Protein AF-A0A9W9SFL6-F1 (afdb_monomer_lite)

InterPro domains:
  IPR049326 Rhodopsin domain, fungi [PF20684] (30-98)
  IPR052337 Satratoxin biosynthesis SC1 cluster protein 4-like [PTHR33048] (12-99)

Sequence (102 aa):
MADFTDDLGPTLWIVNSVFTMVATVTVIGRLAARKVRRMAFGADDWIICIALLLNWAMFSLAARAQIHGMGKHISTLSPSQIKTFTKNLYFMQITYVPAPRP

Structure (mmCIF, N/CA/C/O backbone):
data_AF-A0A9W9SFL6-F1
#
_entry.id   AF-A0A9W9SFL6-F1
#
loop_
_atom_site.group_PDB
_atom_site.id
_atom_site.type_symbol
_atom_site.label_atom_id
_atom_site.label_alt_id
_atom_site.label_comp_id
_atom_site.label_asym_id
_atom_site.label_entity_id
_atom_site.label_seq_id
_atom_site.pdbx_PDB_ins_code
_atom_site.Cartn_x
_atom_site.Cartn_y
_atom_site.Cartn_z
_atom_site.occupancy
_atom_site.B_iso_or_equiv
_atom_site.auth_seq_id
_atom_site.auth_comp_id
_atom_site.auth_asym_id
_atom_site.auth_atom_id
_atom_site.pdbx_PDB_model_num
ATOM 1 N N . MET A 1 1 ? 14.059 -20.150 -27.520 1.00 38.00 1 MET A N 1
ATOM 2 C CA . MET A 1 1 ? 12.747 -20.208 -26.845 1.00 38.00 1 MET A CA 1
ATOM 3 C C . MET A 1 1 ? 12.783 -19.128 -25.780 1.00 38.00 1 MET A C 1
ATOM 5 O O . MET A 1 1 ? 13.685 -19.182 -24.959 1.00 38.00 1 MET A O 1
ATOM 9 N N . ALA A 1 2 ? 11.958 -18.083 -25.888 1.00 44.38 2 ALA A N 1
ATOM 10 C CA . ALA A 1 2 ? 11.909 -17.039 -24.865 1.00 44.38 2 ALA A CA 1
ATOM 11 C C . ALA A 1 2 ? 11.308 -17.651 -23.597 1.00 44.38 2 ALA A C 1
ATOM 13 O O . ALA A 1 2 ? 10.244 -18.266 -23.666 1.00 44.38 2 ALA A O 1
ATOM 14 N N . ASP A 1 3 ? 12.033 -17.564 -22.490 1.00 50.84 3 ASP A N 1
ATOM 15 C CA . ASP A 1 3 ? 11.615 -18.130 -21.218 1.00 50.84 3 ASP A CA 1
ATOM 16 C C . ASP A 1 3 ? 10.489 -17.269 -20.630 1.00 50.84 3 ASP A C 1
ATOM 18 O O . ASP A 1 3 ? 10.710 -16.153 -20.166 1.00 50.84 3 ASP A O 1
ATOM 22 N N . PHE A 1 4 ? 9.252 -17.760 -20.701 1.00 54.72 4 PHE A N 1
ATOM 23 C CA . PHE A 1 4 ? 8.077 -17.095 -20.127 1.00 54.72 4 PHE A CA 1
ATOM 24 C C . PHE A 1 4 ? 8.075 -17.122 -18.584 1.00 54.72 4 PHE A C 1
ATOM 26 O O . PHE A 1 4 ? 7.145 -16.604 -17.969 1.00 54.72 4 PHE A O 1
ATOM 33 N N . THR A 1 5 ? 9.105 -17.705 -17.962 1.00 57.78 5 THR A N 1
ATOM 34 C CA . THR A 1 5 ? 9.263 -17.833 -16.505 1.00 57.78 5 THR A CA 1
ATOM 35 C C . THR A 1 5 ? 9.871 -16.580 -15.847 1.00 57.78 5 THR A C 1
ATOM 37 O O . THR A 1 5 ? 9.838 -16.464 -14.625 1.00 57.78 5 THR A O 1
ATOM 40 N N . ASP A 1 6 ? 10.358 -15.611 -16.632 1.00 67.50 6 ASP A N 1
ATOM 41 C CA . ASP A 1 6 ? 11.126 -14.447 -16.145 1.00 67.50 6 ASP A CA 1
ATOM 42 C C . ASP A 1 6 ? 10.304 -13.139 -15.991 1.00 67.50 6 ASP A C 1
ATOM 44 O O . ASP A 1 6 ? 10.872 -12.069 -15.760 1.00 67.50 6 ASP A O 1
ATOM 48 N N . ASP A 1 7 ? 8.965 -13.185 -16.123 1.00 77.19 7 ASP A N 1
ATOM 49 C CA . ASP A 1 7 ? 8.072 -12.050 -15.810 1.00 77.19 7 ASP A CA 1
ATOM 50 C C . ASP A 1 7 ? 7.403 -12.239 -14.442 1.00 77.19 7 ASP A C 1
ATOM 52 O O . ASP A 1 7 ? 6.441 -12.992 -14.275 1.00 77.19 7 ASP A O 1
ATOM 56 N N . LEU A 1 8 ? 7.907 -11.515 -13.445 1.00 83.62 8 LEU A N 1
ATOM 57 C CA . LEU A 1 8 ? 7.391 -11.538 -12.073 1.00 83.62 8 LEU A CA 1
ATOM 58 C C . LEU A 1 8 ? 6.178 -10.612 -11.876 1.00 83.62 8 LEU A C 1
ATOM 60 O O . LEU A 1 8 ? 5.564 -10.625 -10.806 1.00 83.62 8 LEU A O 1
ATOM 64 N N . GLY A 1 9 ? 5.818 -9.807 -12.881 1.00 85.31 9 GLY A N 1
ATOM 65 C CA . GLY A 1 9 ? 4.736 -8.824 -12.813 1.00 85.31 9 GLY A CA 1
ATOM 66 C C . GLY A 1 9 ? 3.389 -9.427 -12.392 1.00 85.31 9 GLY A C 1
ATOM 67 O O . GLY A 1 9 ? 2.808 -8.956 -11.413 1.00 85.31 9 GLY A O 1
ATOM 68 N N . PRO A 1 10 ? 2.897 -10.500 -13.042 1.00 86.75 10 PRO A N 1
ATOM 69 C CA . PRO A 1 10 ? 1.623 -11.126 -12.681 1.00 86.75 10 PRO A CA 1
ATOM 70 C C . PRO A 1 10 ? 1.583 -11.635 -11.234 1.00 86.75 10 PRO A C 1
ATOM 72 O O . PRO A 1 10 ? 0.598 -11.424 -10.525 1.00 86.75 10 PRO A O 1
ATOM 75 N N . THR A 1 11 ? 2.667 -12.254 -10.764 1.00 88.62 11 THR A N 1
ATOM 76 C CA . THR A 1 11 ? 2.775 -12.751 -9.384 1.00 88.62 11 THR A CA 1
ATOM 77 C C . THR A 1 11 ? 2.722 -11.600 -8.383 1.00 88.62 11 THR A C 1
ATOM 79 O O . THR A 1 11 ? 1.961 -11.654 -7.414 1.00 88.62 11 THR A O 1
ATOM 82 N N . LEU A 1 12 ? 3.473 -10.522 -8.636 1.00 87.81 12 LEU A N 1
ATOM 83 C CA . LEU A 1 12 ? 3.457 -9.320 -7.799 1.00 87.81 12 LEU A CA 1
ATOM 84 C C . LEU A 1 12 ? 2.068 -8.676 -7.755 1.00 87.81 12 LEU A C 1
ATOM 86 O O . LEU A 1 12 ? 1.648 -8.204 -6.696 1.00 87.81 12 LEU A O 1
ATOM 90 N N . TRP A 1 13 ? 1.337 -8.679 -8.868 1.00 89.75 13 TRP A N 1
ATOM 91 C CA . TRP A 1 13 ? -0.022 -8.150 -8.927 1.00 89.75 13 TRP A CA 1
ATOM 92 C C . TRP A 1 13 ? -0.968 -8.934 -8.021 1.00 89.75 13 TRP A C 1
ATOM 94 O O . TRP A 1 13 ? -1.684 -8.347 -7.204 1.00 89.75 13 TRP A O 1
ATOM 104 N N . ILE A 1 14 ? -0.955 -10.264 -8.155 1.00 92.44 14 ILE A N 1
ATOM 105 C CA . ILE A 1 14 ? -1.830 -11.171 -7.407 1.00 92.44 14 ILE A CA 1
ATOM 106 C C . ILE A 1 14 ? -1.567 -11.025 -5.910 1.00 92.44 14 ILE A C 1
ATOM 108 O O . ILE A 1 14 ? -2.496 -10.770 -5.146 1.00 92.44 14 ILE A O 1
ATOM 112 N N . VAL A 1 15 ? -0.301 -11.116 -5.497 1.00 92.94 15 VAL A N 1
ATOM 113 C CA . VAL A 1 15 ? 0.089 -11.045 -4.084 1.00 92.94 15 VAL A CA 1
ATOM 114 C C . VAL A 1 15 ? -0.338 -9.712 -3.465 1.00 92.94 15 VAL A C 1
ATOM 116 O O . VAL A 1 15 ? -1.048 -9.703 -2.458 1.00 92.94 15 VAL A O 1
ATOM 119 N N . ASN A 1 16 ? 0.012 -8.584 -4.090 1.00 92.44 16 ASN A N 1
ATOM 120 C CA . ASN A 1 16 ? -0.348 -7.261 -3.572 1.00 92.44 16 ASN A CA 1
ATOM 121 C C . 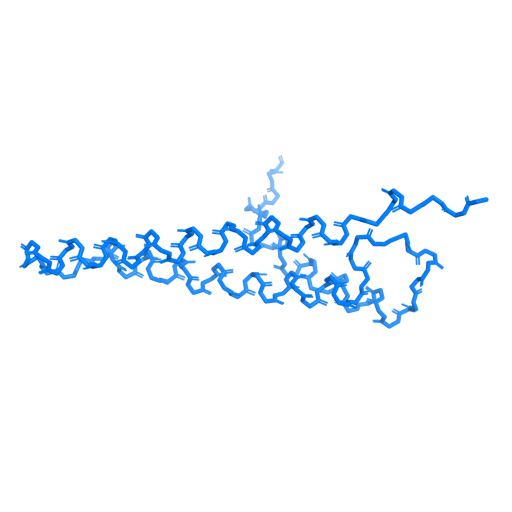ASN A 1 16 ? -1.869 -7.058 -3.485 1.00 92.44 16 ASN A C 1
ATOM 123 O O . ASN A 1 16 ? -2.364 -6.460 -2.525 1.00 92.44 16 ASN A O 1
ATOM 127 N N . SER A 1 17 ? -2.615 -7.579 -4.462 1.00 94.31 17 SER A N 1
ATOM 128 C CA . SER A 1 17 ? -4.078 -7.493 -4.482 1.00 94.31 17 SER A CA 1
ATOM 129 C C . SER A 1 17 ? -4.703 -8.298 -3.342 1.00 94.31 17 SER A C 1
ATOM 131 O O . SER A 1 17 ? -5.563 -7.783 -2.626 1.00 94.31 17 SER A O 1
ATOM 133 N N . VAL A 1 18 ? -4.242 -9.535 -3.125 1.00 96.81 18 VAL A N 1
ATOM 134 C CA . VAL A 1 18 ? -4.730 -10.405 -2.044 1.00 96.81 18 VAL A CA 1
ATOM 135 C C . VAL A 1 18 ? -4.477 -9.766 -0.681 1.00 96.81 18 VAL A C 1
ATOM 137 O O . VAL A 1 18 ? -5.411 -9.633 0.109 1.00 96.81 18 VAL A O 1
ATOM 140 N N . PHE A 1 19 ? -3.254 -9.302 -0.413 1.00 95.62 19 PHE A N 1
ATOM 141 C CA . PHE A 1 19 ? -2.935 -8.665 0.867 1.00 95.62 19 PHE A CA 1
ATOM 142 C C . PHE A 1 19 ? -3.729 -7.372 1.095 1.00 95.62 19 PHE A C 1
ATOM 144 O O . PHE A 1 19 ? -4.223 -7.146 2.200 1.00 95.62 19 PHE A O 1
ATOM 151 N N . THR A 1 20 ? -3.937 -6.562 0.053 1.00 95.88 20 THR A N 1
ATOM 152 C CA . THR A 1 20 ? -4.753 -5.339 0.140 1.00 95.88 20 THR A CA 1
ATOM 153 C C . THR A 1 20 ? -6.222 -5.650 0.436 1.00 95.88 20 THR A C 1
ATOM 155 O O . THR A 1 20 ? -6.853 -4.966 1.249 1.00 95.88 20 THR A O 1
ATOM 158 N N . MET A 1 21 ? -6.769 -6.711 -0.161 1.00 97.31 21 MET A N 1
ATOM 159 C CA . MET A 1 21 ? -8.131 -7.171 0.121 1.00 97.31 21 MET A CA 1
ATOM 160 C C . MET A 1 2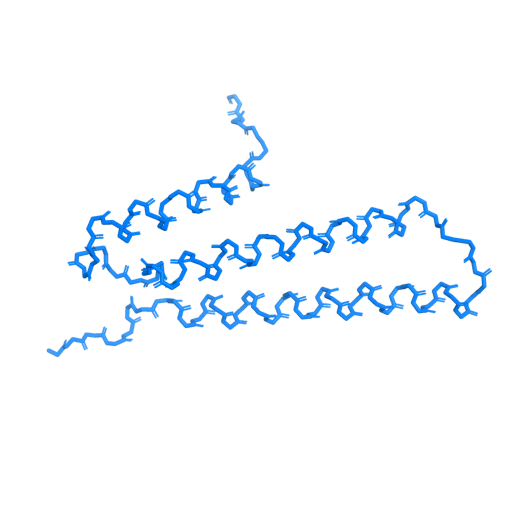1 ? -8.273 -7.684 1.553 1.00 97.31 21 MET A C 1
ATOM 162 O O . MET A 1 21 ? -9.192 -7.273 2.263 1.00 97.31 21 MET A O 1
ATOM 166 N N . VAL A 1 22 ? -7.340 -8.523 2.011 1.00 97.56 22 VAL A N 1
ATOM 167 C CA . VAL A 1 22 ? -7.331 -9.036 3.389 1.00 97.56 22 VAL A CA 1
ATOM 168 C C . VAL A 1 22 ? -7.234 -7.889 4.396 1.00 97.56 22 VAL A C 1
ATOM 170 O O . VAL A 1 22 ? -8.000 -7.859 5.362 1.00 97.56 22 VAL A O 1
ATOM 173 N N . ALA A 1 23 ? -6.359 -6.909 4.154 1.00 96.44 23 ALA A N 1
ATOM 174 C CA . ALA A 1 23 ? -6.254 -5.716 4.989 1.00 96.44 23 ALA A CA 1
ATOM 175 C C . ALA A 1 23 ? -7.587 -4.952 5.037 1.00 96.44 23 ALA A C 1
ATOM 177 O O . ALA A 1 23 ? -8.083 -4.642 6.119 1.00 96.44 23 ALA A O 1
ATOM 178 N N . THR A 1 24 ? -8.217 -4.722 3.883 1.00 97.06 24 THR A N 1
ATOM 179 C CA . THR A 1 24 ? -9.502 -4.011 3.784 1.00 97.06 24 THR A CA 1
ATOM 180 C C . THR A 1 24 ? -10.604 -4.714 4.579 1.00 97.06 24 THR A C 1
ATOM 182 O O . THR A 1 24 ? -11.271 -4.083 5.400 1.00 97.06 24 THR A O 1
ATOM 185 N N . VAL A 1 25 ? -10.757 -6.031 4.404 1.00 97.75 25 VAL A N 1
ATOM 186 C CA . VAL A 1 25 ? -11.746 -6.835 5.144 1.00 97.75 25 VAL A CA 1
ATOM 187 C C . VAL A 1 25 ? -11.473 -6.797 6.647 1.00 97.75 25 VAL A C 1
ATOM 189 O O . VAL A 1 25 ? -12.402 -6.638 7.437 1.00 97.75 25 VAL A O 1
ATOM 192 N N . THR A 1 26 ? -10.206 -6.878 7.053 1.00 96.38 26 THR A N 1
ATOM 193 C CA . THR A 1 26 ? -9.809 -6.852 8.468 1.00 96.38 26 THR A CA 1
ATOM 194 C C . THR A 1 26 ? -10.171 -5.524 9.135 1.00 96.38 26 THR A C 1
ATOM 196 O O . THR A 1 26 ? -10.723 -5.514 10.238 1.00 96.38 26 THR A O 1
ATOM 199 N N . VAL A 1 27 ? -9.920 -4.394 8.467 1.00 95.75 27 VAL A N 1
ATOM 200 C CA . VAL A 1 27 ? -10.266 -3.066 8.999 1.00 95.75 27 VAL A CA 1
ATOM 201 C C . VAL A 1 27 ? -11.777 -2.875 9.073 1.00 95.75 27 VAL A C 1
ATOM 203 O O . VAL A 1 27 ? -12.280 -2.436 10.107 1.00 95.75 27 VAL A O 1
ATOM 206 N N . ILE A 1 28 ? -12.522 -3.278 8.038 1.00 95.69 28 ILE A N 1
ATOM 207 C CA . ILE A 1 28 ? -13.993 -3.248 8.066 1.00 95.69 28 ILE A CA 1
ATOM 208 C C . ILE A 1 28 ? -14.517 -4.099 9.229 1.00 95.69 28 ILE A C 1
ATOM 210 O O . ILE A 1 28 ? -15.360 -3.636 9.998 1.00 95.69 28 ILE A O 1
ATOM 214 N N . GLY A 1 29 ? -13.983 -5.312 9.401 1.00 95.00 29 GLY A N 1
ATOM 215 C CA . GLY A 1 29 ? -14.326 -6.204 10.507 1.00 95.00 29 GLY A CA 1
ATOM 216 C C . GLY A 1 29 ? -14.069 -5.570 11.874 1.00 95.00 29 GLY A C 1
ATOM 217 O O . GLY A 1 29 ? -14.920 -5.658 12.759 1.00 95.00 29 GLY A O 1
ATOM 218 N N . ARG A 1 30 ? -12.949 -4.854 12.042 1.00 90.88 30 ARG A N 1
ATOM 219 C CA . ARG A 1 30 ? -12.640 -4.121 13.280 1.00 90.88 30 ARG A CA 1
ATOM 220 C C . ARG A 1 30 ? -13.677 -3.037 13.572 1.00 90.88 30 ARG A C 1
ATOM 222 O O . ARG A 1 30 ? -14.214 -2.992 14.680 1.00 90.88 30 ARG A O 1
ATOM 229 N N . LEU A 1 31 ? -13.985 -2.193 12.587 1.00 92.25 31 LEU A N 1
ATOM 230 C CA . LEU A 1 31 ? -14.957 -1.108 12.746 1.00 92.25 31 LEU A CA 1
ATOM 231 C C . LEU A 1 31 ? -16.362 -1.656 13.030 1.00 92.25 31 LEU A C 1
ATOM 233 O O . LEU A 1 31 ? -17.062 -1.151 13.910 1.00 92.25 31 LEU A O 1
ATOM 237 N N . ALA A 1 32 ? -16.756 -2.732 12.342 1.00 92.31 32 ALA A N 1
ATOM 238 C CA . ALA A 1 32 ? -18.019 -3.420 12.576 1.00 92.31 32 ALA A CA 1
ATOM 239 C C . ALA A 1 32 ? -18.088 -4.016 13.991 1.00 92.31 32 ALA A C 1
ATOM 241 O O . ALA A 1 32 ? -19.073 -3.798 14.695 1.00 92.31 32 ALA A O 1
ATOM 242 N N . ALA A 1 33 ? -17.034 -4.696 14.451 1.00 91.94 33 ALA A N 1
ATOM 243 C CA . ALA A 1 33 ? -16.972 -5.266 15.796 1.00 91.94 33 ALA A CA 1
ATOM 244 C C . ALA A 1 33 ? -17.095 -4.188 16.884 1.00 91.94 33 ALA A C 1
ATOM 246 O O . ALA A 1 33 ? -17.814 -4.377 17.869 1.00 91.94 33 ALA A O 1
ATOM 247 N N . ARG A 1 34 ? -16.450 -3.030 16.699 1.00 87.44 34 ARG A N 1
ATOM 248 C CA . ARG A 1 34 ? -16.597 -1.898 17.623 1.00 87.44 34 ARG A CA 1
ATOM 249 C C . ARG A 1 34 ? -17.995 -1.302 17.612 1.00 87.44 34 ARG A C 1
ATOM 251 O O . ARG A 1 34 ? -18.539 -1.036 18.683 1.00 87.44 34 ARG A O 1
ATOM 258 N N . LYS A 1 35 ? -18.598 -1.166 16.428 1.00 87.50 35 LYS A N 1
ATOM 259 C CA . LYS A 1 35 ? -19.981 -0.701 16.275 1.00 87.50 35 LYS A CA 1
ATOM 260 C C . LYS A 1 35 ? -20.969 -1.636 16.979 1.00 87.50 35 LYS A C 1
ATOM 262 O O . LYS A 1 35 ? -21.836 -1.157 17.704 1.00 87.50 35 LYS A O 1
ATOM 267 N N . VAL A 1 36 ? -20.806 -2.954 16.834 1.00 92.50 36 VAL A N 1
ATOM 268 C CA . VAL A 1 36 ? -21.634 -3.965 17.523 1.00 92.50 36 VAL A CA 1
ATOM 269 C C . VAL A 1 36 ? -21.470 -3.874 19.040 1.00 92.50 36 VAL A C 1
ATOM 271 O O . VAL A 1 36 ? -22.456 -3.921 19.770 1.00 92.50 36 VAL A O 1
ATOM 274 N N . ARG A 1 37 ? -20.241 -3.663 19.525 1.00 91.50 37 ARG A N 1
ATOM 275 C CA . ARG A 1 37 ? -19.952 -3.466 20.954 1.00 91.50 37 ARG A CA 1
ATOM 276 C C . ARG A 1 37 ? -20.351 -2.082 21.489 1.00 91.50 37 ARG A C 1
ATOM 278 O O . ARG A 1 37 ? -20.126 -1.823 22.666 1.00 91.50 37 ARG A O 1
ATOM 285 N N . ARG A 1 38 ? -20.922 -1.199 20.654 1.00 86.75 38 ARG A N 1
ATOM 286 C CA . ARG A 1 38 ? -21.297 0.192 20.989 1.00 86.75 38 ARG A CA 1
ATOM 287 C C . ARG A 1 38 ? -20.161 0.991 21.644 1.00 86.75 38 ARG A C 1
ATOM 289 O O . ARG A 1 38 ? -20.407 1.877 22.457 1.00 86.75 38 ARG A O 1
ATOM 296 N N . MET A 1 39 ? -18.916 0.670 21.300 1.00 84.44 39 MET A N 1
ATOM 297 C CA . MET A 1 39 ? -17.749 1.378 21.818 1.00 84.44 39 MET A CA 1
ATOM 298 C C . MET A 1 39 ? -17.513 2.639 20.990 1.00 84.44 39 MET A C 1
ATOM 300 O O . MET A 1 39 ? -17.678 2.619 19.770 1.00 84.44 39 MET A O 1
ATOM 304 N N . ALA A 1 40 ? -17.105 3.725 21.645 1.00 82.62 40 ALA A N 1
ATOM 305 C CA . ALA A 1 40 ? -16.670 4.923 20.939 1.00 82.62 40 ALA A CA 1
ATOM 306 C C . ALA A 1 40 ? -15.447 4.613 20.061 1.00 82.62 40 ALA A C 1
ATOM 3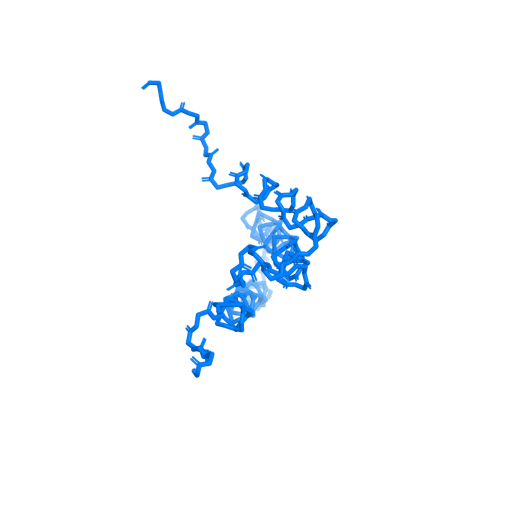08 O O . ALA A 1 40 ? -14.599 3.788 20.424 1.00 82.62 40 ALA A O 1
ATOM 309 N N . PHE A 1 41 ? -15.358 5.283 18.910 1.00 80.69 41 PHE A N 1
ATOM 310 C CA . PHE A 1 41 ? -14.173 5.211 18.063 1.00 80.69 41 PHE A CA 1
ATOM 311 C C . PHE A 1 41 ? -12.993 5.839 18.799 1.00 80.69 41 PHE A C 1
ATOM 313 O O . PHE A 1 41 ? -13.043 7.003 19.200 1.00 80.69 41 PHE A O 1
ATOM 320 N N . GLY A 1 42 ? -11.952 5.039 19.010 1.00 84.94 42 GLY A N 1
ATOM 321 C CA . GLY A 1 42 ? -10.731 5.474 19.674 1.00 84.94 42 GLY A CA 1
ATOM 322 C C . GLY A 1 42 ? -9.682 5.954 18.676 1.00 84.94 42 GLY A C 1
ATOM 323 O O . GLY A 1 42 ? -9.815 5.764 17.469 1.00 84.94 42 GLY A O 1
ATOM 324 N N . ALA A 1 43 ? -8.585 6.516 19.187 1.00 85.81 43 ALA A N 1
ATOM 325 C CA . ALA A 1 43 ? -7.426 6.891 18.370 1.00 85.81 43 ALA A CA 1
ATOM 326 C C . ALA A 1 43 ? -6.905 5.715 17.520 1.00 85.81 43 ALA A C 1
ATOM 328 O O . ALA A 1 43 ? -6.562 5.882 16.355 1.00 85.81 43 ALA A O 1
ATOM 329 N N . ASP A 1 44 ? -6.929 4.510 18.083 1.00 88.81 44 ASP A N 1
ATOM 330 C CA . ASP A 1 44 ? -6.559 3.266 17.409 1.00 88.81 44 ASP A CA 1
ATOM 331 C C . ASP A 1 44 ? -7.400 2.972 16.142 1.00 88.81 44 ASP A C 1
ATOM 333 O O . ASP A 1 44 ? -6.855 2.503 15.143 1.00 88.81 44 ASP A O 1
ATOM 337 N N . ASP A 1 45 ? -8.693 3.323 16.127 1.00 90.88 45 ASP A N 1
ATOM 338 C CA . ASP A 1 45 ? -9.565 3.128 14.956 1.00 90.88 45 ASP A CA 1
ATOM 339 C C . ASP A 1 45 ? -9.257 4.102 13.825 1.00 90.88 45 ASP A C 1
ATOM 341 O O . ASP A 1 45 ? -9.326 3.754 12.646 1.00 90.88 45 ASP A O 1
ATOM 345 N N . TRP A 1 46 ? -8.880 5.327 14.177 1.00 90.12 46 TRP A N 1
ATOM 346 C CA . TRP A 1 46 ? -8.442 6.309 13.197 1.00 90.12 46 TRP A CA 1
ATOM 347 C C . TRP A 1 46 ? -7.083 5.937 12.612 1.00 90.12 46 TRP A C 1
ATOM 349 O O . TRP A 1 46 ? -6.915 5.992 11.396 1.00 90.12 46 TRP A O 1
ATOM 359 N N . ILE A 1 47 ? -6.144 5.481 13.447 1.00 93.00 47 ILE A N 1
ATOM 360 C CA . ILE A 1 47 ? -4.813 5.051 13.001 1.00 93.00 47 ILE A CA 1
ATOM 361 C C . ILE A 1 47 ? -4.924 3.893 12.007 1.00 93.00 47 ILE A C 1
ATOM 363 O O . ILE A 1 47 ? -4.298 3.941 10.951 1.00 93.00 47 ILE A O 1
ATOM 367 N N . ILE A 1 48 ? -5.749 2.879 12.289 1.00 93.94 48 ILE A N 1
ATOM 368 C CA . ILE A 1 48 ? -5.902 1.741 11.373 1.00 93.94 48 ILE A CA 1
ATOM 369 C C . ILE A 1 48 ? -6.607 2.133 10.062 1.00 93.94 48 ILE A C 1
ATOM 371 O O . ILE A 1 48 ? -6.257 1.613 9.003 1.00 93.94 48 ILE A O 1
ATOM 375 N N . CYS A 1 49 ? -7.544 3.088 10.092 1.00 93.81 49 CYS A N 1
ATOM 376 C CA . CYS A 1 49 ? -8.153 3.627 8.873 1.00 93.81 49 CYS A CA 1
ATOM 377 C C . CYS A 1 49 ? -7.131 4.393 8.025 1.00 93.81 49 CYS A C 1
ATOM 379 O O . CYS A 1 49 ? -7.064 4.197 6.814 1.00 93.81 49 CYS A O 1
ATOM 381 N N . ILE A 1 50 ? -6.299 5.226 8.656 1.00 94.31 50 ILE A N 1
ATOM 382 C CA . ILE A 1 50 ? -5.215 5.947 7.976 1.00 94.31 50 ILE A CA 1
ATOM 383 C C . ILE A 1 50 ? -4.205 4.953 7.392 1.00 94.31 50 ILE A C 1
ATOM 385 O O . ILE A 1 50 ? -3.816 5.088 6.233 1.00 94.31 50 ILE A O 1
ATOM 389 N N . ALA A 1 51 ? -3.833 3.914 8.143 1.00 93.38 51 ALA A N 1
ATOM 390 C CA . ALA A 1 51 ? -2.953 2.856 7.659 1.00 93.38 51 ALA A CA 1
ATOM 391 C C . ALA A 1 51 ? -3.539 2.140 6.429 1.00 93.38 51 ALA A C 1
ATOM 393 O O . ALA A 1 51 ? -2.817 1.893 5.464 1.00 93.38 51 ALA A O 1
ATOM 394 N N . LEU A 1 52 ? -4.850 1.872 6.411 1.00 95.19 52 LEU A N 1
ATOM 395 C CA . LEU A 1 52 ? -5.521 1.293 5.246 1.00 95.19 52 LEU A CA 1
ATOM 396 C C . LEU A 1 52 ? -5.479 2.227 4.028 1.00 95.19 52 LEU A C 1
ATOM 398 O O . LEU A 1 52 ? -5.225 1.766 2.916 1.00 95.19 52 LEU A O 1
ATOM 402 N N . LEU A 1 53 ? -5.697 3.530 4.222 1.00 95.44 53 LEU A N 1
ATOM 403 C CA . LEU A 1 53 ? -5.593 4.515 3.140 1.00 95.44 53 LEU A CA 1
ATOM 404 C C . LEU A 1 53 ? -4.175 4.558 2.554 1.00 95.44 53 LEU A C 1
ATOM 406 O O . LEU A 1 53 ? -4.010 4.552 1.334 1.00 95.44 53 LEU A O 1
ATOM 410 N N . LEU A 1 54 ? -3.151 4.537 3.411 1.00 92.88 54 LEU A N 1
ATOM 411 C CA . LEU A 1 54 ? -1.753 4.468 2.982 1.00 92.88 54 LEU A CA 1
ATOM 412 C C . LEU A 1 54 ? -1.447 3.160 2.240 1.00 92.88 54 LEU A C 1
ATOM 414 O O . LEU A 1 54 ? -0.753 3.187 1.223 1.00 92.88 54 LEU A O 1
ATOM 418 N N . ASN A 1 55 ? -2.013 2.033 2.681 1.00 93.56 55 ASN A N 1
ATOM 419 C CA . ASN A 1 55 ? -1.891 0.755 1.980 1.00 93.56 55 ASN A CA 1
ATOM 420 C C . ASN A 1 55 ? -2.470 0.830 0.556 1.00 93.56 55 ASN A C 1
ATOM 422 O O . ASN A 1 55 ? -1.821 0.402 -0.396 1.00 93.56 55 ASN A O 1
ATOM 426 N N . TRP A 1 56 ? -3.651 1.429 0.380 1.00 95.06 56 TRP A N 1
ATOM 427 C CA . TRP A 1 56 ? -4.240 1.641 -0.949 1.00 95.06 56 TRP A CA 1
ATOM 428 C C . TRP A 1 56 ? -3.404 2.580 -1.828 1.00 95.06 56 TRP A C 1
ATOM 430 O O . TRP A 1 56 ? -3.248 2.329 -3.026 1.00 95.06 56 TRP A O 1
ATOM 440 N N . ALA A 1 57 ? -2.813 3.627 -1.246 1.00 93.06 57 ALA A N 1
ATOM 441 C CA . ALA A 1 57 ? -1.894 4.505 -1.965 1.00 93.06 57 ALA A CA 1
ATOM 442 C C . ALA A 1 57 ? -0.657 3.734 -2.465 1.00 93.06 57 ALA A C 1
ATOM 444 O O . ALA A 1 57 ? -0.303 3.842 -3.643 1.00 93.06 57 ALA A O 1
ATOM 445 N N . MET A 1 58 ? -0.053 2.896 -1.617 1.00 90.62 58 MET A N 1
ATOM 446 C CA . MET A 1 58 ? 1.070 2.029 -1.996 1.00 90.62 58 MET A CA 1
ATOM 447 C C . MET A 1 58 ? 0.683 1.015 -3.073 1.00 90.62 58 MET A C 1
ATOM 449 O O . MET A 1 58 ? 1.394 0.882 -4.071 1.00 90.62 58 MET A O 1
ATOM 453 N N . PHE A 1 59 ? -0.478 0.370 -2.937 1.00 92.56 59 PHE A N 1
ATOM 454 C CA . PHE A 1 59 ? -1.005 -0.543 -3.950 1.00 92.56 59 PHE A CA 1
ATOM 455 C C . PHE A 1 59 ? -1.155 0.147 -5.313 1.00 92.56 59 PHE A C 1
ATOM 457 O O . PHE A 1 59 ? -0.744 -0.401 -6.334 1.00 92.56 59 PHE A O 1
ATOM 464 N N . SER A 1 60 ? -1.664 1.383 -5.342 1.00 91.94 60 SER A N 1
ATOM 465 C CA . SER A 1 60 ? -1.821 2.139 -6.590 1.00 91.94 60 SER A CA 1
ATOM 466 C C . SER A 1 60 ?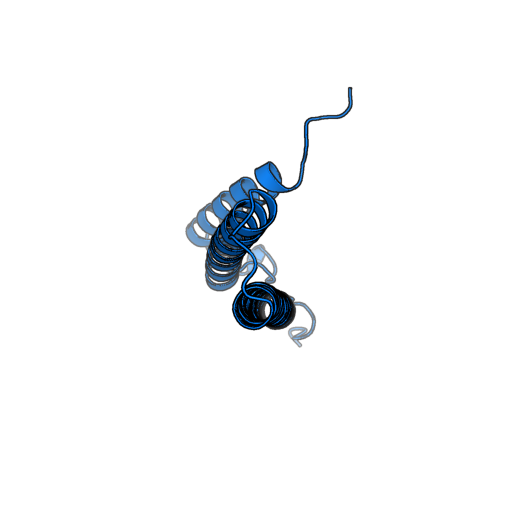 -0.481 2.448 -7.270 1.00 91.94 60 SER A C 1
ATOM 468 O O . SER A 1 60 ? -0.355 2.328 -8.490 1.00 91.94 60 SER A O 1
ATOM 470 N N . LEU A 1 61 ? 0.552 2.793 -6.495 1.00 90.81 61 LEU A N 1
ATOM 471 C CA . LEU A 1 61 ? 1.901 3.004 -7.017 1.00 90.81 61 LEU A CA 1
ATOM 472 C C . LEU A 1 61 ? 2.474 1.691 -7.567 1.00 90.81 61 LEU A C 1
ATOM 474 O O . LEU A 1 61 ? 3.096 1.702 -8.631 1.00 90.81 61 LEU A O 1
ATOM 478 N N . ALA A 1 62 ? 2.241 0.571 -6.871 1.00 88.12 62 ALA A N 1
ATOM 479 C CA . ALA A 1 62 ? 2.716 -0.756 -7.263 1.00 88.12 62 ALA A CA 1
ATOM 480 C C . ALA A 1 62 ? 2.056 -1.207 -8.563 1.00 88.12 62 ALA A C 1
ATOM 482 O O . ALA A 1 62 ? 2.742 -1.639 -9.489 1.00 88.12 62 ALA A O 1
ATOM 483 N N . ALA A 1 63 ? 0.745 -1.012 -8.676 1.00 89.69 63 ALA A N 1
ATOM 484 C CA . ALA A 1 63 ? -0.008 -1.269 -9.891 1.00 89.69 63 ALA A CA 1
ATOM 485 C C . ALA A 1 63 ? 0.521 -0.433 -11.069 1.00 89.69 63 ALA A C 1
ATOM 487 O O . ALA A 1 63 ? 0.775 -0.958 -12.154 1.00 89.69 63 ALA A O 1
ATOM 488 N N . ARG A 1 64 ? 0.771 0.866 -10.854 1.00 88.3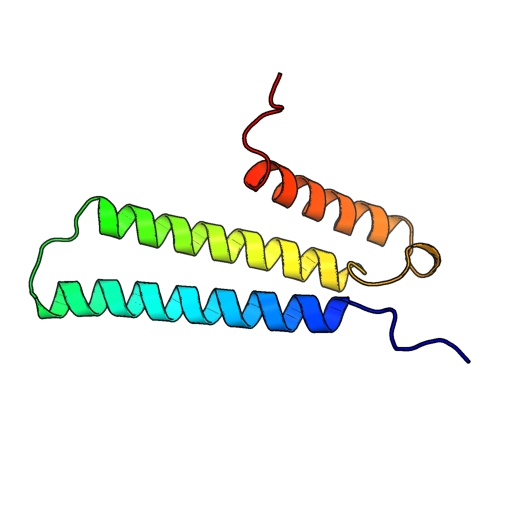1 64 ARG A N 1
ATOM 489 C CA . ARG A 1 64 ? 1.340 1.743 -11.888 1.00 88.31 64 ARG A CA 1
ATOM 490 C C . ARG A 1 64 ? 2.736 1.305 -12.315 1.00 88.31 64 ARG A C 1
ATOM 492 O O . ARG A 1 64 ? 3.029 1.357 -13.505 1.00 88.31 64 ARG A O 1
ATOM 499 N N . ALA A 1 65 ? 3.596 0.902 -11.383 1.00 86.31 65 ALA A N 1
ATOM 500 C CA . ALA A 1 65 ? 4.931 0.408 -11.707 1.00 86.31 65 ALA A CA 1
ATOM 501 C C . ALA A 1 65 ? 4.868 -0.871 -12.562 1.00 86.31 65 ALA A C 1
ATOM 503 O O . ALA A 1 65 ? 5.577 -0.964 -13.562 1.00 86.31 65 ALA A O 1
ATOM 504 N N . GLN A 1 66 ? 3.966 -1.801 -12.235 1.00 86.56 66 GLN A N 1
ATOM 505 C CA . GLN A 1 66 ? 3.761 -3.052 -12.981 1.00 86.56 66 GLN A CA 1
ATOM 506 C C . GLN A 1 66 ? 3.254 -2.815 -14.406 1.00 86.56 66 GLN A C 1
ATOM 508 O O . GLN A 1 66 ? 3.804 -3.376 -15.352 1.00 86.56 66 GLN A O 1
ATOM 513 N N . ILE A 1 67 ? 2.300 -1.894 -14.595 1.00 86.50 67 ILE A N 1
ATOM 514 C CA . ILE A 1 67 ? 1.829 -1.491 -15.936 1.00 86.50 67 ILE A CA 1
ATOM 515 C C . ILE A 1 67 ? 2.983 -0.943 -16.797 1.00 86.50 67 ILE A C 1
ATOM 517 O O . ILE A 1 67 ? 3.008 -1.139 -18.010 1.00 86.50 67 ILE A O 1
ATOM 521 N N . HIS A 1 68 ? 3.968 -0.290 -16.175 1.00 85.00 68 HIS A N 1
ATOM 522 C CA . HIS A 1 68 ? 5.143 0.260 -16.856 1.00 85.00 68 HIS A CA 1
ATOM 523 C C . HIS A 1 68 ? 6.327 -0.719 -16.920 1.00 85.00 68 HIS A C 1
ATOM 525 O O . HIS A 1 68 ? 7.436 -0.300 -17.239 1.00 85.00 68 HIS A O 1
ATOM 531 N N . GLY A 1 69 ? 6.105 -2.010 -16.662 1.00 80.88 69 GLY A N 1
ATOM 532 C CA . GLY A 1 69 ? 7.103 -3.054 -16.890 1.00 80.88 69 GLY A CA 1
ATOM 533 C C . GLY A 1 69 ? 7.866 -3.529 -15.660 1.00 80.88 69 GLY A C 1
ATOM 534 O O . GLY A 1 69 ? 8.799 -4.312 -15.808 1.00 80.88 69 GLY A O 1
ATOM 535 N N . MET A 1 70 ? 7.486 -3.105 -14.451 1.00 80.81 70 MET A N 1
ATOM 536 C CA . MET A 1 70 ? 8.024 -3.713 -13.232 1.00 80.81 70 MET A CA 1
ATOM 537 C C . MET A 1 70 ? 7.689 -5.210 -13.211 1.00 80.81 70 MET A C 1
ATOM 539 O O . MET A 1 70 ? 6.519 -5.582 -13.269 1.00 80.81 70 MET A O 1
ATOM 543 N N . GLY A 1 71 ? 8.725 -6.044 -13.114 1.00 79.06 71 GLY A N 1
ATOM 544 C CA . GLY A 1 71 ? 8.622 -7.502 -13.207 1.00 79.06 71 GLY A CA 1
ATOM 545 C C . GLY A 1 71 ? 9.192 -8.082 -14.502 1.00 79.06 71 GLY A C 1
ATOM 546 O O . GLY A 1 71 ? 9.512 -9.261 -14.513 1.00 79.06 71 GLY A O 1
ATOM 547 N N . LYS A 1 72 ? 9.405 -7.254 -15.536 1.00 83.38 72 LYS A N 1
ATOM 548 C CA . LYS A 1 72 ? 10.018 -7.647 -16.814 1.00 83.38 72 LYS A CA 1
ATOM 549 C C . LYS A 1 72 ? 11.503 -7.303 -16.856 1.00 83.38 72 LYS A C 1
ATOM 551 O O . LYS A 1 72 ? 11.954 -6.348 -16.220 1.00 83.38 72 LYS A O 1
ATOM 556 N N . HIS A 1 73 ? 12.256 -8.024 -17.685 1.00 82.44 73 HIS A N 1
ATOM 557 C CA . HIS A 1 73 ? 13.664 -7.721 -17.926 1.00 82.44 73 HIS A CA 1
ATOM 558 C C . HIS A 1 73 ? 13.837 -6.325 -18.558 1.00 82.44 73 HIS A C 1
ATOM 560 O O . HIS A 1 73 ? 13.167 -5.990 -19.539 1.00 82.44 73 HIS A O 1
ATOM 566 N N . ILE A 1 74 ? 14.760 -5.508 -18.031 1.00 80.94 74 ILE A N 1
ATOM 567 C CA . ILE A 1 74 ? 14.903 -4.084 -18.401 1.00 80.94 74 ILE A CA 1
ATOM 568 C C . ILE A 1 74 ? 15.199 -3.857 -19.890 1.00 80.94 74 ILE A C 1
ATOM 570 O O . ILE A 1 74 ? 14.780 -2.848 -20.451 1.00 80.94 74 ILE A O 1
ATOM 574 N N . SER A 1 75 ? 15.855 -4.814 -20.554 1.00 81.31 75 SER A N 1
ATOM 575 C CA . SER A 1 75 ? 16.142 -4.745 -21.995 1.00 81.31 75 SER A CA 1
ATOM 576 C C . SER A 1 75 ? 14.889 -4.760 -22.876 1.00 81.31 75 SER A C 1
ATOM 578 O O . SER A 1 75 ? 14.972 -4.437 -24.056 1.00 81.31 75 SER A O 1
ATOM 580 N N . THR A 1 76 ? 13.735 -5.143 -22.321 1.00 82.75 76 THR A N 1
ATOM 581 C CA . THR A 1 76 ? 12.452 -5.210 -23.036 1.00 82.75 76 THR A CA 1
ATOM 582 C C . THR A 1 76 ? 11.624 -3.929 -22.903 1.00 82.75 76 THR A C 1
ATOM 584 O O . THR A 1 76 ? 10.537 -3.834 -23.472 1.00 82.75 76 THR A O 1
ATOM 587 N N . LEU A 1 77 ? 12.117 -2.940 -22.149 1.00 83.69 77 LEU A N 1
ATOM 588 C CA . LEU A 1 77 ? 11.375 -1.739 -21.778 1.00 83.69 77 LEU A CA 1
ATOM 589 C C . LEU A 1 77 ? 11.918 -0.497 -22.477 1.00 83.69 77 LEU A C 1
ATOM 591 O O . LEU A 1 77 ? 13.122 -0.319 -22.651 1.00 83.69 77 LEU A O 1
ATOM 595 N N . SER A 1 78 ? 11.011 0.414 -22.823 1.00 85.88 78 SER A N 1
ATOM 596 C CA . SER A 1 78 ? 11.403 1.722 -23.341 1.00 85.88 78 SER A CA 1
ATOM 597 C C . SER A 1 78 ? 11.969 2.624 -22.225 1.00 85.88 78 SER A C 1
ATOM 599 O O . SER A 1 78 ? 11.574 2.500 -21.060 1.00 85.88 78 SER A O 1
ATOM 601 N N . PRO A 1 79 ? 12.840 3.601 -22.544 1.00 85.50 79 PRO A N 1
ATOM 602 C CA . PRO A 1 79 ? 13.407 4.515 -21.544 1.00 85.50 79 PRO A CA 1
ATOM 603 C C . PRO A 1 79 ? 12.358 5.287 -20.721 1.00 85.50 79 PRO A C 1
ATOM 605 O O . PRO A 1 79 ? 12.572 5.589 -19.545 1.00 85.50 79 PRO A O 1
ATOM 608 N N . SER A 1 80 ? 11.198 5.594 -21.311 1.00 85.19 80 SER A N 1
ATOM 609 C CA . SER A 1 80 ? 10.098 6.291 -20.631 1.00 85.19 80 SER A CA 1
ATOM 610 C C . SER A 1 80 ? 9.375 5.403 -19.611 1.00 85.19 80 SER A C 1
ATOM 612 O O . SER A 1 80 ? 9.024 5.869 -18.520 1.00 85.19 80 SER A O 1
ATOM 614 N N . GLN A 1 81 ? 9.205 4.117 -19.926 1.00 84.19 81 GLN A N 1
ATOM 615 C CA . GLN A 1 81 ? 8.700 3.105 -18.998 1.00 84.19 81 GLN A CA 1
ATOM 616 C C . GLN A 1 81 ? 9.660 2.924 -17.822 1.00 84.19 81 GLN A C 1
ATOM 618 O O . GLN A 1 81 ? 9.223 2.983 -16.671 1.00 84.19 81 GLN A O 1
ATOM 623 N N . ILE A 1 82 ? 10.966 2.846 -18.109 1.00 85.31 82 ILE A N 1
ATOM 624 C CA . ILE A 1 82 ? 12.016 2.732 -17.090 1.00 85.31 82 ILE A CA 1
ATOM 625 C C . ILE A 1 82 ? 11.966 3.891 -16.099 1.00 85.31 82 ILE A C 1
ATOM 627 O O . ILE A 1 82 ? 11.896 3.684 -14.885 1.00 85.31 82 ILE A O 1
ATOM 631 N N . LYS A 1 83 ? 11.916 5.124 -16.609 1.00 86.81 83 LYS A N 1
ATOM 632 C CA . LYS A 1 83 ? 11.810 6.328 -15.778 1.00 86.81 83 LYS A CA 1
ATOM 633 C C . LYS A 1 83 ? 10.571 6.300 -14.878 1.00 86.81 83 LYS A C 1
ATOM 635 O O . LYS A 1 83 ? 10.646 6.674 -13.707 1.00 86.81 83 LYS A O 1
ATOM 640 N N . THR A 1 84 ? 9.432 5.873 -15.419 1.00 85.44 84 THR A N 1
ATOM 641 C CA . THR A 1 84 ? 8.152 5.893 -14.700 1.00 85.44 84 THR A CA 1
ATOM 642 C C . THR A 1 84 ? 8.095 4.828 -13.611 1.00 85.44 84 THR A C 1
ATOM 644 O O . THR A 1 84 ? 7.740 5.153 -12.476 1.00 85.44 84 THR A O 1
ATOM 647 N N . PHE A 1 85 ? 8.480 3.581 -13.910 1.00 83.50 85 PHE A N 1
ATOM 648 C CA . PHE A 1 85 ? 8.484 2.535 -12.888 1.00 83.50 85 PHE A CA 1
ATOM 649 C C . PHE A 1 85 ? 9.532 2.834 -11.806 1.00 83.50 85 PHE A C 1
ATOM 651 O O . PHE A 1 85 ? 9.225 2.689 -10.627 1.00 83.50 85 PHE A O 1
ATOM 658 N N . THR A 1 86 ? 10.719 3.338 -12.170 1.00 83.00 86 THR A N 1
ATOM 659 C CA . THR A 1 86 ? 11.785 3.664 -11.202 1.00 83.00 86 THR A CA 1
ATOM 660 C C . THR A 1 86 ? 11.356 4.784 -10.258 1.00 83.00 86 THR A C 1
ATOM 662 O O . THR A 1 86 ? 11.573 4.699 -9.052 1.00 83.00 86 THR A O 1
ATOM 665 N N . LYS A 1 87 ? 10.670 5.811 -10.777 1.00 86.31 87 LYS A N 1
ATOM 666 C CA . LYS A 1 87 ? 10.094 6.878 -9.948 1.00 86.31 87 LYS A CA 1
ATOM 667 C C . LYS A 1 87 ? 9.074 6.327 -8.947 1.00 86.31 87 LYS A C 1
ATOM 669 O O . LYS A 1 87 ? 9.108 6.706 -7.781 1.00 86.31 87 LYS A O 1
ATOM 674 N N . ASN A 1 88 ? 8.185 5.433 -9.380 1.00 85.06 88 ASN A N 1
ATOM 675 C CA . ASN A 1 88 ? 7.193 4.821 -8.491 1.00 85.06 88 ASN A CA 1
ATOM 676 C C . ASN A 1 88 ? 7.855 3.921 -7.433 1.00 85.06 88 ASN A C 1
ATOM 678 O O . ASN A 1 88 ? 7.469 3.982 -6.268 1.00 85.06 88 ASN A O 1
ATOM 682 N N . LEU A 1 89 ? 8.873 3.142 -7.815 1.00 84.38 89 LEU A N 1
ATOM 683 C CA . LEU A 1 89 ? 9.666 2.325 -6.891 1.00 84.38 89 LEU A CA 1
ATOM 684 C C . LEU A 1 89 ? 10.371 3.174 -5.835 1.00 84.38 89 LEU A C 1
ATOM 686 O O . LEU A 1 89 ? 10.343 2.829 -4.658 1.00 84.38 89 LEU A O 1
ATOM 690 N N . TYR A 1 90 ? 10.954 4.302 -6.236 1.00 85.62 90 TYR A N 1
ATOM 691 C CA . TYR A 1 90 ? 11.609 5.221 -5.311 1.00 85.62 90 TYR A CA 1
ATOM 692 C C . TYR A 1 90 ? 10.639 5.738 -4.237 1.00 85.62 90 TYR A C 1
ATOM 694 O O . TYR A 1 90 ? 10.960 5.720 -3.050 1.00 85.62 90 TYR A O 1
ATOM 702 N N . PHE A 1 91 ? 9.414 6.115 -4.627 1.00 85.50 91 PHE A N 1
ATOM 703 C CA . PHE A 1 91 ? 8.385 6.510 -3.659 1.00 85.50 91 PHE A CA 1
ATOM 704 C C . PHE A 1 91 ? 8.018 5.384 -2.685 1.00 85.50 91 PHE A C 1
ATOM 706 O O . PHE A 1 91 ? 7.838 5.655 -1.501 1.00 85.50 91 PHE A O 1
ATOM 713 N N . MET A 1 92 ? 7.941 4.132 -3.146 1.00 81.56 92 MET A N 1
ATOM 714 C CA . MET A 1 92 ? 7.707 2.991 -2.251 1.00 81.56 92 MET A CA 1
ATOM 715 C C . MET A 1 92 ? 8.879 2.771 -1.294 1.00 81.56 92 MET A C 1
ATOM 717 O O . MET A 1 92 ? 8.662 2.546 -0.106 1.00 81.56 92 MET A O 1
ATOM 721 N N . GLN A 1 93 ? 10.120 2.865 -1.773 1.00 82.38 93 GLN A N 1
ATOM 722 C CA . GLN A 1 93 ? 11.306 2.638 -0.944 1.00 82.38 93 GLN A CA 1
ATOM 723 C C . GLN A 1 93 ? 11.410 3.627 0.218 1.00 82.38 93 GLN A C 1
ATOM 725 O O . GLN A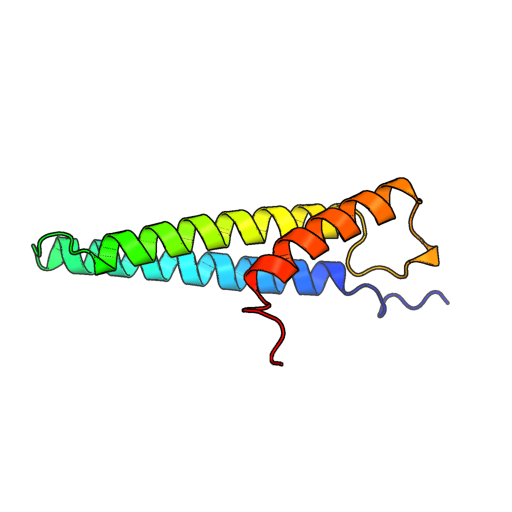 1 93 ? 11.768 3.214 1.317 1.00 82.38 93 GLN A O 1
ATOM 730 N N . ILE A 1 94 ? 11.020 4.890 0.025 1.00 82.69 94 ILE A N 1
ATOM 731 C CA . ILE A 1 94 ? 10.972 5.882 1.114 1.00 82.69 94 ILE A CA 1
ATOM 732 C C . ILE A 1 94 ? 10.073 5.410 2.265 1.00 82.69 94 ILE A C 1
ATOM 734 O O . ILE A 1 94 ? 10.394 5.635 3.427 1.00 82.69 94 ILE A O 1
ATOM 738 N N . THR A 1 95 ? 8.961 4.735 1.963 1.00 72.44 95 THR A N 1
ATOM 739 C CA . THR A 1 95 ? 8.058 4.221 3.007 1.00 72.44 95 THR A CA 1
ATOM 740 C C . THR A 1 95 ? 8.601 2.989 3.727 1.00 72.44 95 THR A C 1
ATOM 742 O O . THR A 1 95 ? 8.220 2.732 4.865 1.00 72.44 95 THR A O 1
ATOM 745 N N . TYR A 1 96 ? 9.491 2.235 3.076 1.00 67.62 96 TYR A N 1
ATOM 746 C CA . TYR A 1 96 ? 10.016 0.970 3.585 1.00 67.62 96 TYR A CA 1
ATOM 747 C C . TYR A 1 96 ? 11.378 1.102 4.277 1.00 67.62 96 TYR A C 1
ATOM 749 O O . TYR A 1 96 ? 11.723 0.259 5.100 1.00 67.62 96 TYR A O 1
ATOM 757 N N . VAL A 1 97 ? 12.165 2.135 3.955 1.00 67.50 97 VAL A N 1
ATOM 758 C CA . VAL A 1 97 ? 13.483 2.389 4.554 1.00 67.50 97 VAL A CA 1
ATOM 759 C C . VAL A 1 97 ? 13.349 3.450 5.655 1.00 67.50 97 VAL A C 1
ATOM 761 O O . VAL A 1 97 ? 13.429 4.646 5.368 1.00 67.50 97 VAL A O 1
ATOM 764 N N . PRO A 1 98 ? 13.161 3.060 6.931 1.00 56.34 98 PRO A N 1
ATOM 765 C CA . PRO A 1 98 ? 13.220 3.989 8.048 1.00 56.34 98 PRO A CA 1
ATOM 766 C C . PRO A 1 98 ? 14.684 4.345 8.323 1.00 56.34 98 PRO A C 1
ATOM 768 O O . PRO A 1 98 ? 15.339 3.675 9.113 1.00 56.34 98 PRO A O 1
ATOM 771 N N . ALA A 1 99 ? 15.159 5.403 7.662 1.00 53.97 99 ALA A N 1
ATOM 772 C CA . ALA A 1 99 ? 16.490 6.003 7.781 1.00 53.97 99 ALA A CA 1
ATOM 773 C C . ALA A 1 99 ? 17.685 5.062 7.469 1.00 53.97 99 ALA A C 1
ATOM 775 O O . ALA A 1 99 ? 17.669 3.870 7.780 1.00 53.97 99 ALA A O 1
ATOM 776 N N . PRO A 1 100 ? 18.773 5.573 6.865 1.00 56.16 100 PRO A N 1
ATOM 777 C CA . PRO A 1 100 ? 20.036 4.847 6.850 1.00 56.16 100 PRO A CA 1
ATOM 778 C C . PRO A 1 100 ? 20.431 4.564 8.302 1.00 56.16 100 PRO A C 1
ATOM 780 O O . PRO A 1 100 ? 20.534 5.491 9.107 1.00 56.16 100 PRO A O 1
ATOM 783 N N . ARG A 1 101 ? 20.606 3.288 8.657 1.00 50.25 101 ARG A N 1
ATOM 784 C CA . ARG A 1 101 ? 21.311 2.960 9.898 1.00 50.25 101 ARG A CA 1
ATOM 785 C C . ARG A 1 101 ? 22.761 3.444 9.717 1.00 50.25 101 ARG A C 1
ATOM 787 O O . ARG A 1 101 ? 23.294 3.197 8.633 1.00 50.25 101 ARG A O 1
ATOM 794 N N . PRO A 1 102 ? 23.315 4.192 10.688 1.00 60.00 102 PRO A N 1
ATOM 795 C CA . PRO A 1 102 ? 24.634 4.811 10.575 1.00 60.00 102 PRO A CA 1
ATOM 796 C C . PRO A 1 102 ? 25.752 3.781 10.405 1.00 60.00 102 PRO A C 1
ATOM 798 O O . PRO A 1 102 ? 25.569 2.627 10.861 1.00 60.00 102 PRO A O 1
#

pLDDT: mean 84.42, std 12.44, range [38.0, 97.75]

Radius of gyration: 18.08 Å; chains: 1; bounding box: 46×27×49 Å

Organism: NCBI:txid1131564

Foldseek 3Di:
DPPPPQQCLVVLLVVLVVVLVVLVVVLVVVVVVCVVVVHDDDPVNVVSVVVSVVSVVLSVLSNQLSVLPVRHDPVVHDPVSVVSNVVSVVVVVVVVDPDDDD

Secondary structure (DSSP, 8-state):
---GGG--HHHHHHHHHHHHHHHHHHHHHHHHHHHHTTPPPPHHHHHHHHHHHHHHHHHHHHHHHHHTTTTS-GGGS-HHHHHHHHHHHHHHHHHH--S---